Protein AF-A0A820HPN5-F1 (afdb_monomer)

pLDDT: mean 77.74, std 13.67, range [35.91, 93.69]

Secondary structure (DSSP, 8-state):
----------TTHHHHHHHHHHHHHHHHHHHHHHHHHHHH-GGG-SHHHHHHHHHHHHHHHHHHHHHHHHHHHHHHHHHT-----HHHHHHHHHHHHHHT-

Solvent-accessible surface area (backbone atoms only — not comparable to full-atom values): 5842 Å² total; per-residue (Å²): 133,84,79,81,75,79,73,79,70,59,84,62,53,65,62,49,41,52,52,48,40,54,52,30,52,50,51,40,51,53,32,50,51,52,50,50,53,49,72,70,36,77,86,47,76,41,76,72,45,53,53,51,48,51,52,38,50,52,51,35,53,50,30,51,54,52,35,53,48,37,54,52,52,51,52,31,64,75,67,73,47,89,74,92,46,74,66,53,56,51,49,52,52,52,52,53,60,62,74,74,110

Nearest PDB structures (foldseek):
  2ysu-assembly1_B  TM=6.619E-01  e=9.742E+00  Escherichia coli
  6grj-assembly1_I  TM=4.419E-01  e=4.572E+00  Aeromonas hydrophila
  7a0g-assembly1_III  TM=3.945E-01  e=5.770E+00  Serratia marcescens

Sequence (101 aa):
MALNISSNLEPWYVPTDILRIICNSITIGISCILLYLIASNKTCRTIPMLLIVNTCLSELICACILLSMAIFVLQNDIKQIIYEDLLSVFRGYLLSSVTVV

Radius of gyration: 18.21 Å; Cα conta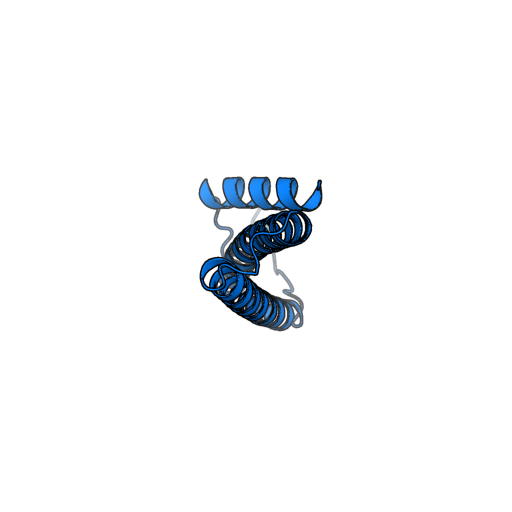cts (8 Å, |Δi|>4): 50; chains: 1; bounding box: 52×27×49 Å

Structure (mmCIF, N/CA/C/O backbone):
data_AF-A0A820HPN5-F1
#
_entry.id   AF-A0A820HPN5-F1
#
loop_
_atom_site.group_PDB
_atom_site.id
_atom_site.type_symbol
_atom_site.label_atom_id
_atom_site.label_alt_id
_atom_site.label_comp_id
_atom_site.label_asym_id
_atom_site.label_entity_id
_atom_site.label_seq_id
_atom_site.pdbx_PDB_ins_code
_atom_site.Cartn_x
_atom_site.Cartn_y
_atom_site.Cartn_z
_atom_site.occupancy
_atom_site.B_iso_or_equiv
_atom_site.auth_seq_id
_atom_site.auth_comp_id
_atom_site.auth_asym_id
_atom_site.auth_atom_id
_atom_site.pdbx_PDB_model_num
ATOM 1 N N . MET A 1 1 ? 30.956 4.377 -25.297 1.00 35.91 1 MET A N 1
ATOM 2 C CA . MET A 1 1 ? 30.758 3.038 -24.707 1.00 35.91 1 MET A CA 1
ATOM 3 C C . MET A 1 1 ? 29.283 2.929 -24.359 1.00 35.91 1 MET A C 1
ATOM 5 O O . MET A 1 1 ? 28.876 3.395 -23.307 1.00 35.91 1 MET A O 1
ATOM 9 N N . ALA A 1 2 ? 28.464 2.482 -25.314 1.00 36.06 2 ALA A N 1
ATOM 10 C CA . ALA A 1 2 ? 27.030 2.316 -25.099 1.00 36.06 2 ALA A CA 1
ATOM 11 C C . ALA A 1 2 ? 26.839 1.103 -24.183 1.00 36.06 2 ALA A C 1
ATOM 13 O O . ALA A 1 2 ? 27.166 -0.018 -24.571 1.00 36.06 2 ALA A O 1
ATOM 14 N N . LEU A 1 3 ? 26.415 1.343 -22.942 1.00 40.50 3 LEU A N 1
ATOM 15 C CA . LEU A 1 3 ? 26.087 0.280 -22.004 1.00 40.50 3 LEU A CA 1
ATOM 16 C C . LEU A 1 3 ? 24.803 -0.377 -22.520 1.00 40.50 3 LEU A C 1
ATOM 18 O O . LEU A 1 3 ? 23.716 0.185 -22.414 1.00 40.50 3 LEU A O 1
ATOM 22 N N . ASN A 1 4 ? 24.956 -1.532 -23.163 1.00 43.03 4 ASN A N 1
ATOM 23 C CA . ASN A 1 4 ? 23.860 -2.350 -23.659 1.00 43.03 4 ASN A CA 1
ATOM 24 C C . ASN A 1 4 ? 23.166 -2.983 -22.441 1.00 43.03 4 ASN A C 1
ATOM 26 O O . ASN A 1 4 ? 23.457 -4.115 -22.059 1.00 43.03 4 ASN A O 1
ATOM 30 N N . ILE A 1 5 ? 22.296 -2.222 -21.774 1.00 50.69 5 ILE A N 1
ATOM 31 C CA . ILE A 1 5 ? 21.398 -2.743 -20.743 1.00 50.69 5 ILE A CA 1
ATOM 32 C C . ILE A 1 5 ? 20.295 -3.491 -21.492 1.00 50.69 5 ILE A C 1
ATOM 34 O O . ILE A 1 5 ? 19.205 -2.983 -21.720 1.00 50.69 5 ILE A O 1
ATOM 38 N N . SER A 1 6 ? 20.602 -4.714 -21.922 1.00 45.06 6 SER A N 1
ATOM 39 C CA . SER A 1 6 ? 19.574 -5.728 -22.128 1.00 45.06 6 SER A CA 1
ATOM 40 C C . SER A 1 6 ? 19.043 -6.078 -20.741 1.00 45.06 6 SER A C 1
ATOM 42 O O . SER A 1 6 ? 19.488 -7.048 -20.126 1.00 45.06 6 SER A O 1
ATOM 44 N N . SER A 1 7 ? 18.154 -5.244 -20.203 1.00 52.38 7 SER A N 1
ATOM 45 C CA . SER A 1 7 ? 17.374 -5.570 -19.019 1.00 52.38 7 SER A CA 1
ATOM 46 C C . SER A 1 7 ? 16.503 -6.770 -19.373 1.00 52.38 7 SER A C 1
ATOM 48 O O . SER A 1 7 ? 15.438 -6.647 -19.971 1.00 52.38 7 SER A O 1
ATOM 50 N N . ASN A 1 8 ? 16.981 -7.964 -19.022 1.00 50.66 8 ASN A N 1
ATOM 51 C CA . ASN A 1 8 ? 16.131 -9.137 -18.875 1.00 50.66 8 ASN A CA 1
ATOM 52 C C . ASN A 1 8 ? 15.163 -8.841 -17.724 1.00 50.66 8 ASN A C 1
ATOM 54 O O . ASN A 1 8 ? 15.414 -9.211 -16.582 1.00 50.66 8 ASN A O 1
ATOM 58 N N . LEU A 1 9 ? 14.103 -8.091 -18.016 1.00 60.12 9 LEU A N 1
ATOM 59 C CA . LEU A 1 9 ? 12.971 -7.902 -17.124 1.00 60.12 9 LEU A CA 1
ATOM 60 C C . LEU A 1 9 ? 12.374 -9.294 -16.938 1.00 60.12 9 LEU A C 1
ATOM 62 O O . LEU A 1 9 ? 11.845 -9.876 -17.888 1.00 60.12 9 LEU A O 1
ATOM 66 N N . GLU A 1 10 ? 12.565 -9.887 -15.759 1.00 65.81 10 GLU A N 1
ATOM 67 C CA . GLU A 1 10 ? 12.051 -11.230 -15.533 1.00 65.81 10 GLU A CA 1
ATOM 68 C C . GLU A 1 10 ? 10.522 -11.189 -15.689 1.00 65.81 10 GLU A C 1
ATOM 70 O O . GLU A 1 10 ? 9.865 -10.294 -15.147 1.00 65.81 10 GLU A O 1
ATOM 75 N N . PRO A 1 11 ? 9.919 -12.136 -16.426 1.00 67.94 11 PRO A N 1
ATOM 76 C CA . PRO A 1 11 ? 8.526 -12.031 -16.865 1.00 67.94 11 PRO A CA 1
ATOM 77 C C . PRO A 1 11 ? 7.511 -12.029 -15.712 1.00 67.94 11 PRO A C 1
ATOM 79 O O . PRO A 1 11 ? 6.334 -11.747 -15.921 1.00 67.94 11 PRO A O 1
ATOM 82 N N . TRP A 1 12 ? 7.953 -12.344 -14.494 1.00 73.50 12 TRP A N 1
ATOM 83 C CA . TRP A 1 12 ? 7.136 -12.381 -13.290 1.00 73.50 12 TRP A CA 1
ATOM 84 C C . TRP A 1 12 ? 7.050 -11.032 -12.555 1.00 73.50 12 TRP A C 1
ATOM 86 O O . TRP A 1 12 ? 6.162 -10.883 -11.714 1.00 73.50 12 TRP A O 1
ATOM 96 N N . TYR A 1 13 ? 7.875 -10.030 -12.891 1.00 74.06 13 TYR A N 1
ATOM 97 C CA . TYR A 1 13 ? 7.814 -8.695 -12.272 1.00 74.06 13 TYR A CA 1
ATOM 98 C C . TYR A 1 13 ? 6.492 -7.980 -12.566 1.00 74.06 13 TYR A C 1
ATOM 100 O O . TYR A 1 13 ? 5.761 -7.624 -11.645 1.00 74.06 13 TYR A O 1
ATOM 108 N N . VAL A 1 14 ? 6.119 -7.876 -13.845 1.00 78.56 14 VAL A N 1
ATOM 109 C CA . VAL A 1 14 ? 4.900 -7.168 -14.274 1.00 78.56 14 VAL A CA 1
ATOM 110 C C . VAL A 1 14 ? 3.622 -7.768 -13.652 1.00 78.56 14 VAL A C 1
ATOM 112 O O . VAL A 1 14 ? 2.831 -7.013 -13.081 1.00 78.56 14 VAL A O 1
ATOM 115 N N . PRO A 1 15 ? 3.399 -9.102 -13.668 1.00 81.06 15 PRO A N 1
ATOM 116 C CA . PRO A 1 15 ? 2.283 -9.718 -12.944 1.00 81.06 15 PRO A CA 1
ATOM 117 C C . PRO A 1 15 ? 2.294 -9.442 -11.435 1.00 81.06 15 PRO A C 1
ATOM 119 O O . PRO A 1 15 ? 1.237 -9.237 -10.836 1.00 81.06 15 PRO A O 1
ATOM 122 N N . THR A 1 16 ? 3.476 -9.426 -10.815 1.00 83.88 16 THR A N 1
ATOM 123 C CA . THR A 1 16 ? 3.627 -9.192 -9.372 1.00 83.88 16 THR A CA 1
ATOM 124 C C . THR A 1 16 ? 3.254 -7.760 -8.999 1.00 83.88 16 THR A C 1
ATOM 126 O O . THR A 1 16 ? 2.562 -7.542 -8.003 1.00 83.88 16 THR A O 1
ATOM 129 N N . ASP A 1 17 ? 3.638 -6.777 -9.810 1.00 81.50 17 ASP A N 1
ATOM 130 C CA . ASP A 1 17 ? 3.283 -5.379 -9.566 1.00 81.50 17 ASP A CA 1
ATOM 131 C C . ASP A 1 17 ? 1.798 -5.103 -9.815 1.00 81.50 17 ASP A C 1
ATOM 133 O O . ASP A 1 17 ? 1.171 -4.375 -9.044 1.00 81.50 17 ASP A O 1
ATOM 137 N N . ILE A 1 18 ? 1.181 -5.769 -10.795 1.00 85.19 18 ILE A N 1
ATOM 138 C CA . ILE A 1 18 ? -0.278 -5.737 -10.978 1.00 85.19 18 ILE A CA 1
ATOM 139 C C . ILE A 1 18 ? -0.993 -6.315 -9.745 1.00 85.19 18 ILE A C 1
ATOM 141 O O . ILE A 1 18 ? -1.945 -5.711 -9.246 1.00 85.19 18 ILE A O 1
ATOM 145 N N . LEU A 1 19 ? -0.522 -7.444 -9.204 1.00 88.44 19 LEU A N 1
ATOM 146 C CA . LEU A 1 19 ? -1.089 -8.042 -7.990 1.00 88.44 19 LEU A CA 1
ATOM 147 C C . LEU A 1 19 ? -0.972 -7.096 -6.784 1.00 88.44 19 LEU A C 1
ATOM 149 O O . LEU A 1 19 ? -1.927 -6.943 -6.020 1.00 88.44 19 LEU A O 1
ATOM 153 N N . ARG A 1 20 ? 0.173 -6.419 -6.635 1.00 86.06 20 ARG A N 1
ATOM 154 C CA . ARG A 1 20 ? 0.398 -5.408 -5.589 1.00 86.06 20 ARG A CA 1
ATOM 155 C C . ARG A 1 20 ? -0.562 -4.229 -5.713 1.00 86.06 20 ARG A C 1
ATOM 157 O O . ARG A 1 20 ? -1.114 -3.798 -4.704 1.00 86.06 20 ARG A O 1
ATOM 164 N N . ILE A 1 21 ? -0.805 -3.735 -6.928 1.00 89.69 21 ILE A N 1
ATOM 165 C CA . ILE A 1 21 ? -1.777 -2.661 -7.184 1.00 89.69 21 ILE A CA 1
ATOM 166 C C . ILE A 1 21 ? -3.179 -3.090 -6.749 1.00 89.69 21 ILE A C 1
ATOM 168 O O . ILE A 1 21 ? -3.854 -2.340 -6.041 1.00 89.69 21 ILE A O 1
ATOM 172 N N . ILE A 1 22 ? -3.611 -4.296 -7.126 1.00 91.12 22 ILE A N 1
ATOM 173 C CA . ILE A 1 22 ? -4.932 -4.826 -6.759 1.00 91.12 22 ILE A CA 1
ATOM 174 C C . ILE A 1 22 ? -5.056 -4.945 -5.238 1.00 91.12 22 ILE A C 1
ATOM 176 O O . ILE A 1 22 ? -6.026 -4.453 -4.665 1.00 91.12 22 ILE A O 1
ATOM 180 N N . CYS A 1 23 ? -4.058 -5.539 -4.581 1.00 90.19 23 CYS A N 1
ATOM 181 C CA . CYS A 1 23 ? -4.047 -5.714 -3.131 1.00 90.19 23 CYS A CA 1
ATOM 182 C C . CYS A 1 23 ? -4.137 -4.366 -2.399 1.00 90.19 23 CYS A C 1
ATOM 184 O O . CYS A 1 23 ? -5.048 -4.160 -1.600 1.00 90.19 23 CYS A O 1
ATOM 186 N N . ASN A 1 24 ? -3.280 -3.401 -2.755 1.00 89.25 24 ASN A N 1
ATOM 187 C CA . ASN A 1 24 ? -3.287 -2.071 -2.141 1.00 89.25 24 ASN A CA 1
ATOM 188 C C . ASN A 1 24 ? -4.611 -1.328 -2.373 1.00 89.25 24 ASN A C 1
ATOM 190 O O . ASN A 1 24 ? -5.092 -0.631 -1.482 1.00 89.25 24 ASN A O 1
ATOM 194 N N . SER A 1 25 ? -5.231 -1.501 -3.543 1.00 91.19 25 SER A N 1
ATOM 195 C CA . SER A 1 25 ? -6.534 -0.897 -3.853 1.00 91.19 25 SER A CA 1
ATOM 196 C C . SER A 1 25 ? -7.652 -1.455 -2.965 1.00 91.19 25 SER A C 1
ATOM 198 O O . SER A 1 25 ? -8.497 -0.699 -2.485 1.00 91.19 25 SER A O 1
ATOM 200 N N . ILE A 1 26 ? -7.640 -2.766 -2.701 1.00 93.69 26 ILE A N 1
ATOM 201 C CA . ILE A 1 26 ? -8.587 -3.416 -1.785 1.00 93.69 26 ILE A CA 1
ATOM 202 C C . ILE A 1 26 ? -8.372 -2.907 -0.356 1.00 93.69 26 ILE A C 1
ATOM 204 O O . ILE A 1 26 ? -9.345 -2.530 0.298 1.00 93.69 26 ILE A O 1
ATOM 208 N N . THR A 1 27 ? -7.121 -2.829 0.107 1.00 91.38 27 THR A N 1
ATOM 209 C CA . THR A 1 27 ? -6.783 -2.309 1.441 1.00 91.38 27 THR A CA 1
ATOM 210 C C . THR A 1 27 ? -7.288 -0.881 1.633 1.00 91.38 27 THR A C 1
ATOM 212 O O . THR A 1 27 ? -7.954 -0.597 2.625 1.00 91.38 27 THR A O 1
ATOM 215 N N . ILE A 1 28 ? -7.075 0.006 0.654 1.00 92.50 28 ILE A N 1
ATOM 216 C CA . ILE A 1 28 ? -7.607 1.380 0.680 1.00 92.50 28 ILE A CA 1
ATOM 217 C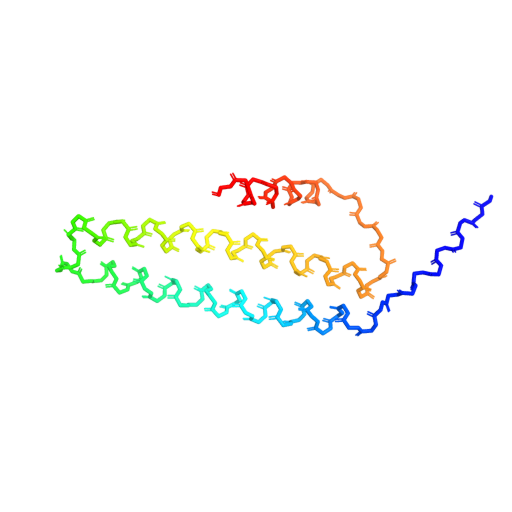 C . ILE A 1 28 ? -9.136 1.376 0.805 1.00 92.50 28 ILE A C 1
ATOM 219 O O . ILE A 1 28 ? -9.693 2.131 1.605 1.00 92.50 28 ILE A O 1
ATOM 223 N N . GLY A 1 29 ? -9.823 0.520 0.042 1.00 91.88 29 GLY A N 1
ATOM 224 C CA . GLY A 1 29 ? -11.278 0.389 0.100 1.00 91.88 29 GLY A CA 1
ATOM 225 C C . GLY A 1 29 ? -11.776 -0.034 1.482 1.00 91.88 29 GLY A C 1
ATOM 226 O O . GLY A 1 29 ? -12.665 0.609 2.043 1.00 91.88 29 GLY A O 1
ATOM 227 N N . ILE A 1 30 ? -11.171 -1.072 2.061 1.00 91.50 30 ILE A N 1
ATOM 228 C CA . ILE A 1 30 ? -11.528 -1.584 3.391 1.00 91.50 30 ILE A CA 1
ATOM 229 C C . ILE A 1 30 ? -11.268 -0.522 4.467 1.00 91.50 30 ILE A C 1
ATOM 231 O O . ILE A 1 30 ? -12.162 -0.244 5.270 1.00 91.50 30 ILE A O 1
ATOM 235 N N . SER A 1 31 ? -10.100 0.126 4.457 1.00 91.06 31 SER A N 1
ATOM 236 C CA . SER A 1 31 ? -9.757 1.169 5.432 1.00 91.06 31 SER A CA 1
ATOM 237 C C . SER A 1 31 ? -10.707 2.366 5.356 1.00 91.06 31 SER A C 1
ATOM 239 O O . SER A 1 31 ? -11.144 2.869 6.392 1.00 91.06 31 SER A O 1
ATOM 241 N N . CYS A 1 32 ? -11.110 2.789 4.154 1.00 91.44 32 CYS A N 1
ATOM 242 C CA . CYS A 1 32 ? -12.115 3.841 3.977 1.00 91.44 32 CYS A CA 1
ATOM 243 C C . CYS A 1 32 ? -13.487 3.444 4.544 1.00 91.44 32 CYS A C 1
ATOM 245 O O . CYS A 1 32 ? -14.125 4.252 5.221 1.00 91.44 32 CYS A O 1
ATOM 247 N N . ILE A 1 33 ? -13.936 2.205 4.309 1.00 91.88 33 ILE A N 1
ATOM 248 C CA . ILE A 1 33 ? -15.208 1.695 4.846 1.00 91.88 33 ILE A CA 1
ATOM 249 C C . ILE A 1 33 ? -15.173 1.675 6.378 1.00 91.88 33 ILE A C 1
ATOM 251 O O . ILE A 1 33 ? -16.120 2.134 7.019 1.00 91.88 33 ILE A O 1
ATOM 255 N N . LEU A 1 34 ? -14.082 1.195 6.979 1.00 88.25 34 LEU A N 1
ATOM 256 C CA . LEU A 1 34 ? -13.918 1.158 8.434 1.00 88.25 34 LEU A CA 1
ATOM 257 C C . LEU A 1 34 ? -13.914 2.563 9.043 1.00 88.25 34 LEU A C 1
ATOM 259 O O . LEU A 1 34 ? -14.644 2.816 10.003 1.00 88.25 34 LEU A O 1
ATOM 263 N N . LEU A 1 35 ? -13.164 3.501 8.458 1.00 89.44 35 LEU A N 1
ATOM 264 C CA . LEU A 1 35 ? -13.152 4.895 8.905 1.00 89.44 35 LEU A CA 1
ATOM 265 C C . LEU A 1 35 ? -14.541 5.536 8.799 1.00 89.44 35 LEU A C 1
ATOM 267 O O . LEU A 1 35 ? -14.972 6.220 9.728 1.00 89.44 35 LEU A O 1
ATOM 271 N N . TYR A 1 36 ? -15.274 5.273 7.714 1.00 89.88 36 TYR A N 1
ATOM 272 C CA . TYR A 1 36 ? -16.642 5.758 7.540 1.00 89.88 36 TYR A CA 1
ATOM 273 C C . TYR A 1 36 ? -17.604 5.191 8.593 1.00 89.88 36 TYR A C 1
ATOM 275 O O . TYR A 1 36 ? -18.400 5.938 9.172 1.00 89.88 36 TYR A O 1
ATOM 283 N N . LEU A 1 37 ? -17.521 3.888 8.881 1.00 88.75 37 LEU A N 1
ATOM 284 C CA . LEU A 1 37 ? -18.345 3.230 9.898 1.00 88.75 37 LEU A CA 1
ATOM 285 C C . LEU A 1 37 ? -18.083 3.802 11.294 1.00 88.75 37 LEU A C 1
ATOM 287 O O . LEU A 1 37 ? -19.034 4.088 12.025 1.00 88.75 37 LEU A O 1
ATOM 291 N N . ILE A 1 38 ? -16.813 4.013 11.650 1.00 86.75 38 ILE A N 1
ATOM 292 C CA . ILE A 1 38 ? -16.433 4.585 12.947 1.00 86.75 38 ILE A CA 1
ATOM 293 C C . ILE A 1 38 ? -16.866 6.055 13.042 1.00 86.75 38 ILE A C 1
ATOM 295 O O . ILE A 1 38 ? -17.367 6.479 14.083 1.00 86.75 38 ILE A O 1
ATOM 299 N N . ALA A 1 39 ? -16.741 6.829 11.960 1.00 85.38 39 ALA A N 1
ATOM 300 C CA . ALA A 1 39 ? -17.181 8.224 11.923 1.00 85.38 39 ALA A CA 1
ATOM 301 C C . ALA A 1 39 ? -18.710 8.368 12.051 1.00 85.38 39 ALA A C 1
ATOM 303 O O . ALA A 1 39 ? -19.194 9.286 12.721 1.00 85.38 39 ALA A O 1
ATOM 304 N N . SER A 1 40 ? -19.468 7.452 11.441 1.00 86.50 40 SER A N 1
ATOM 305 C CA . SER A 1 40 ? -20.935 7.490 11.408 1.00 86.50 40 SER A CA 1
ATOM 306 C C . SER A 1 40 ? -21.578 7.009 12.714 1.00 86.50 40 SER A C 1
ATOM 308 O O . SER A 1 40 ? -22.623 7.526 13.115 1.00 86.50 40 SER A O 1
ATOM 310 N N . ASN A 1 41 ? -20.957 6.061 13.424 1.00 81.44 41 ASN A N 1
ATOM 311 C CA . ASN A 1 41 ? -21.487 5.534 14.683 1.00 81.44 41 ASN A CA 1
ATOM 312 C C . ASN A 1 41 ? -20.964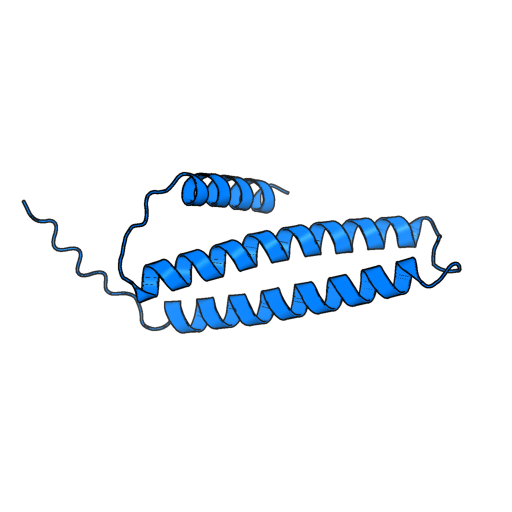 6.296 15.907 1.00 81.44 41 ASN A C 1
ATOM 314 O O . ASN A 1 41 ? -19.836 6.116 16.361 1.00 81.44 41 ASN A O 1
ATOM 318 N N . LYS A 1 42 ? -21.839 7.091 16.536 1.00 72.00 42 LYS A N 1
ATOM 319 C CA . LYS A 1 42 ? -21.528 7.812 17.788 1.00 72.00 42 LYS A CA 1
ATOM 320 C C . LYS A 1 42 ? -21.156 6.879 18.952 1.00 72.00 42 LYS A C 1
ATOM 322 O O . LYS A 1 42 ? -20.411 7.294 19.834 1.00 72.00 42 LYS A O 1
ATOM 327 N N . THR A 1 43 ? -21.639 5.636 18.942 1.00 74.19 43 THR A N 1
ATOM 328 C CA . THR A 1 43 ? -21.325 4.591 19.934 1.00 74.19 43 THR A CA 1
ATOM 329 C C . THR A 1 43 ? -19.890 4.071 19.827 1.00 74.19 43 THR A C 1
ATOM 331 O O . THR A 1 43 ? -19.362 3.536 20.797 1.00 74.19 43 THR A O 1
ATOM 334 N N . CYS A 1 44 ? -19.227 4.275 18.685 1.00 66.75 44 CYS A N 1
ATOM 335 C CA . CYS A 1 44 ? -17.844 3.867 18.450 1.00 66.75 44 CYS A CA 1
ATOM 336 C C . CYS A 1 44 ? -16.814 4.888 18.966 1.00 66.75 44 CYS A C 1
ATOM 338 O O . CYS A 1 44 ? -15.629 4.720 18.723 1.00 66.75 44 CYS A O 1
ATOM 340 N N . ARG A 1 45 ? -17.210 5.941 19.695 1.00 71.44 45 ARG A N 1
ATOM 341 C CA . ARG A 1 45 ? -16.283 6.949 20.255 1.00 71.44 45 ARG A CA 1
ATOM 342 C C . ARG A 1 45 ? -15.693 6.520 21.599 1.00 71.44 45 ARG A C 1
ATOM 344 O O . ARG A 1 45 ? -15.737 7.259 22.578 1.00 71.44 45 ARG A O 1
ATOM 351 N N . THR A 1 46 ? -15.174 5.302 21.656 1.00 81.31 46 THR A N 1
ATOM 352 C CA . THR A 1 46 ? -14.467 4.772 22.824 1.00 81.31 46 THR A CA 1
ATOM 353 C C . THR A 1 46 ? -12.956 4.890 22.616 1.00 81.31 46 THR A C 1
ATOM 355 O O . THR A 1 46 ? -12.474 4.905 21.485 1.00 81.31 46 THR A O 1
ATOM 358 N N . ILE A 1 47 ? -12.189 4.966 23.708 1.00 80.62 47 ILE A N 1
ATOM 359 C CA . ILE A 1 47 ? -10.714 5.000 23.674 1.00 80.62 47 ILE A CA 1
ATOM 360 C C . ILE A 1 47 ? -10.109 3.882 22.791 1.00 80.62 47 ILE A C 1
ATOM 362 O O . ILE A 1 47 ? -9.267 4.204 21.954 1.00 80.62 47 ILE A O 1
ATOM 366 N N . PRO A 1 48 ? -10.532 2.600 22.881 1.00 82.31 48 PRO A N 1
ATOM 367 C CA . PRO A 1 48 ? -10.000 1.554 22.001 1.00 82.31 48 PRO A CA 1
ATOM 368 C C . PRO A 1 48 ? -10.327 1.776 20.518 1.00 82.31 48 PRO A C 1
ATOM 370 O O . PRO A 1 48 ? -9.501 1.475 19.660 1.00 82.31 48 PRO A O 1
ATOM 373 N N . MET A 1 49 ? -11.488 2.350 20.196 1.00 83.81 49 MET A N 1
ATOM 374 C CA . MET A 1 49 ? -11.827 2.666 18.808 1.00 83.81 49 MET A CA 1
ATOM 375 C C . MET A 1 49 ? -11.012 3.829 18.243 1.00 83.81 49 MET A C 1
ATOM 377 O O . MET A 1 49 ? -10.722 3.831 17.051 1.00 83.81 49 MET A O 1
ATOM 381 N N . LEU A 1 50 ? -10.571 4.778 19.074 1.00 82.50 50 LEU A N 1
ATOM 382 C CA . LEU A 1 50 ? -9.638 5.824 18.643 1.00 82.50 50 LEU A CA 1
ATOM 383 C C . LEU A 1 50 ? -8.298 5.225 18.178 1.00 82.50 50 LEU A C 1
ATOM 385 O O . LEU A 1 50 ? -7.719 5.684 17.195 1.00 82.50 50 LEU A O 1
ATOM 389 N N . LEU A 1 51 ? -7.832 4.173 18.857 1.00 85.62 51 LEU A N 1
ATOM 390 C CA . LEU A 1 51 ? -6.607 3.464 18.491 1.00 85.62 51 LEU A CA 1
ATOM 391 C C . LEU A 1 51 ? -6.782 2.712 17.163 1.00 85.62 51 LEU A C 1
ATOM 393 O O . LEU A 1 51 ? -5.921 2.810 16.29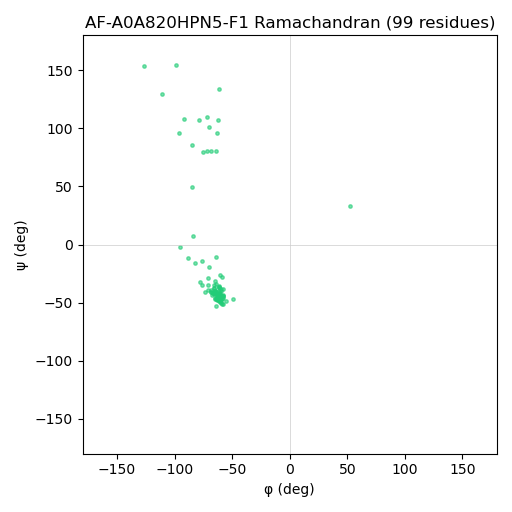5 1.00 85.62 51 LEU A O 1
ATOM 397 N N . ILE A 1 52 ? -7.942 2.077 16.960 1.00 87.19 52 ILE A N 1
ATOM 398 C CA . ILE A 1 52 ? -8.313 1.434 15.688 1.00 87.19 52 ILE A CA 1
ATOM 399 C C . ILE A 1 52 ? -8.369 2.451 14.542 1.00 87.19 52 ILE A C 1
ATOM 401 O O . ILE A 1 52 ? -7.863 2.168 13.459 1.00 87.19 52 ILE A O 1
ATOM 405 N N . VAL A 1 53 ? -8.932 3.643 14.769 1.00 87.81 53 VAL A N 1
ATOM 406 C CA . VAL A 1 53 ? -8.931 4.731 13.775 1.00 87.81 53 VAL A CA 1
ATOM 407 C C . VAL A 1 53 ? -7.507 5.112 13.399 1.00 87.81 53 VAL A C 1
ATOM 409 O O . VAL A 1 53 ? -7.214 5.218 12.214 1.00 87.81 53 VAL A O 1
ATOM 412 N N . ASN A 1 54 ? -6.618 5.285 14.380 1.00 88.00 54 ASN A N 1
ATOM 413 C CA . ASN A 1 54 ? -5.228 5.646 14.116 1.00 88.00 54 ASN A CA 1
ATOM 414 C C . ASN A 1 54 ? -4.500 4.565 13.300 1.00 88.00 54 ASN A C 1
ATOM 416 O O . ASN A 1 54 ? -3.807 4.885 12.338 1.00 88.00 54 ASN A O 1
ATOM 420 N N . THR A 1 55 ? -4.710 3.288 13.629 1.00 88.38 55 THR A N 1
ATOM 421 C CA . THR A 1 55 ? -4.168 2.164 12.853 1.00 88.38 55 THR A CA 1
ATOM 422 C C . THR A 1 55 ? -4.724 2.147 11.430 1.00 88.38 55 THR A C 1
ATOM 424 O O . THR A 1 55 ? -3.942 2.106 10.487 1.00 88.38 55 THR A O 1
ATOM 427 N N . CYS A 1 56 ? -6.044 2.278 11.252 1.00 88.88 56 CYS A N 1
ATOM 428 C CA . CYS A 1 56 ? -6.671 2.321 9.925 1.00 88.88 56 CYS A CA 1
ATOM 429 C C . CYS A 1 56 ? -6.177 3.508 9.090 1.00 88.88 56 CYS A C 1
ATOM 431 O O . CYS A 1 56 ? -6.023 3.391 7.877 1.00 88.88 56 CYS A O 1
ATOM 433 N N . LEU A 1 57 ? -5.937 4.657 9.724 1.00 88.50 57 LEU A N 1
ATOM 434 C CA . LEU A 1 57 ? -5.464 5.867 9.060 1.00 88.50 57 LEU A CA 1
ATOM 435 C C . LEU A 1 57 ? -3.988 5.745 8.659 1.00 88.50 57 LEU A C 1
ATOM 437 O O . LEU A 1 57 ? -3.631 6.114 7.543 1.00 88.50 57 LEU A O 1
ATOM 441 N N . SER A 1 58 ? -3.153 5.161 9.522 1.00 89.00 58 SER A N 1
ATOM 442 C CA . SER A 1 58 ? -1.763 4.816 9.200 1.00 89.00 58 SER A CA 1
ATOM 443 C C . SER A 1 58 ? -1.686 3.819 8.040 1.00 89.00 58 SER A C 1
ATOM 445 O O . SER A 1 58 ? -0.960 4.034 7.070 1.00 89.00 58 SER A O 1
ATOM 447 N N . GLU A 1 59 ? -2.506 2.769 8.080 1.00 88.19 59 GLU A N 1
ATOM 448 C CA . GLU A 1 59 ? -2.564 1.748 7.035 1.00 88.19 59 GLU A CA 1
ATOM 449 C C . GLU A 1 59 ? -3.088 2.310 5.708 1.00 88.19 59 GLU A C 1
ATOM 451 O O . GLU A 1 59 ? -2.551 1.994 4.649 1.00 88.19 59 GLU A O 1
ATOM 456 N N . LEU A 1 60 ? -4.062 3.223 5.751 1.00 89.31 60 LEU A N 1
ATOM 457 C CA . LEU A 1 60 ? -4.538 3.944 4.572 1.00 89.31 60 LEU A CA 1
ATOM 458 C C . LEU A 1 60 ? -3.428 4.793 3.936 1.00 89.31 60 LEU A C 1
ATOM 460 O O . LEU A 1 60 ? -3.254 4.757 2.716 1.00 89.31 60 LEU A O 1
ATOM 464 N N . ILE A 1 61 ? -2.666 5.539 4.743 1.00 89.12 61 ILE A N 1
ATOM 465 C CA . ILE A 1 61 ? -1.540 6.356 4.264 1.00 89.12 61 ILE A CA 1
ATOM 466 C C . ILE A 1 61 ? -0.465 5.456 3.644 1.00 89.12 61 ILE A C 1
ATOM 468 O O . ILE A 1 61 ? -0.012 5.717 2.527 1.00 8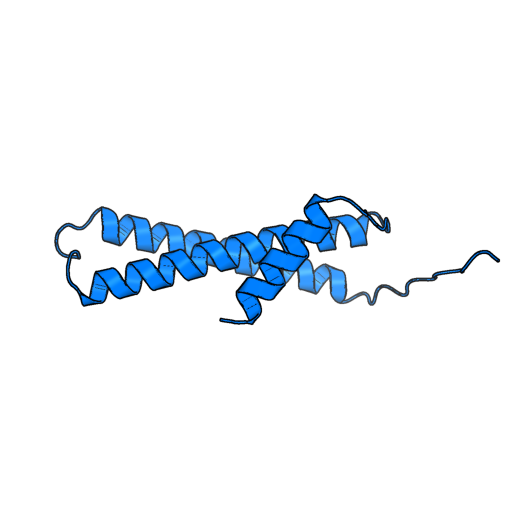9.12 61 ILE A O 1
ATOM 472 N N . CYS A 1 62 ? -0.105 4.371 4.328 1.00 87.75 62 CYS A N 1
ATOM 473 C CA . CYS A 1 62 ? 0.857 3.382 3.853 1.00 87.75 62 CYS A CA 1
ATOM 474 C C . CYS A 1 62 ? 0.424 2.769 2.511 1.00 87.75 62 CYS A C 1
ATOM 476 O O . CYS A 1 62 ? 1.176 2.812 1.535 1.00 87.75 62 CYS A O 1
ATOM 478 N N . ALA A 1 63 ? -0.819 2.290 2.417 1.00 87.88 63 ALA A N 1
ATOM 479 C CA . ALA A 1 63 ? -1.361 1.697 1.199 1.00 87.88 63 ALA A CA 1
ATOM 480 C C . ALA A 1 63 ? -1.391 2.696 0.030 1.00 87.88 63 ALA A C 1
ATOM 482 O O . ALA A 1 63 ? -1.088 2.321 -1.102 1.00 87.88 63 ALA A O 1
ATOM 483 N N . CYS A 1 64 ? -1.676 3.978 0.286 1.00 88.12 64 CYS A N 1
ATOM 484 C CA . CYS A 1 64 ? -1.614 5.026 -0.738 1.00 88.12 64 CYS A CA 1
ATOM 485 C C . CYS A 1 64 ? -0.183 5.263 -1.250 1.00 88.12 64 CYS A C 1
ATOM 487 O O . CYS A 1 64 ? 0.022 5.398 -2.459 1.00 88.12 64 CYS A O 1
ATOM 489 N N . ILE A 1 65 ? 0.813 5.292 -0.357 1.00 87.88 65 ILE A N 1
ATOM 490 C CA . ILE A 1 65 ? 2.231 5.442 -0.726 1.00 87.88 65 ILE A CA 1
ATOM 491 C C . ILE A 1 65 ? 2.689 4.239 -1.560 1.00 87.88 65 ILE A C 1
ATOM 493 O O . ILE A 1 65 ? 3.279 4.418 -2.629 1.00 87.88 65 ILE A O 1
ATOM 497 N N . LEU A 1 66 ? 2.361 3.022 -1.119 1.00 85.88 66 LEU A N 1
ATOM 498 C CA . LEU A 1 66 ? 2.703 1.783 -1.819 1.00 85.88 66 LEU A CA 1
ATOM 499 C C . LEU A 1 66 ? 2.005 1.667 -3.178 1.00 85.88 66 LEU A C 1
ATOM 501 O O . LEU A 1 66 ? 2.633 1.256 -4.152 1.00 85.88 66 LEU A O 1
ATOM 505 N N . LEU A 1 67 ? 0.734 2.065 -3.282 1.00 88.12 67 LEU A N 1
ATOM 506 C CA . LEU A 1 67 ? 0.006 2.104 -4.551 1.00 88.12 67 LEU A CA 1
ATOM 507 C C . LEU A 1 67 ? 0.650 3.093 -5.524 1.00 88.12 67 LEU A C 1
ATOM 509 O O . LEU A 1 67 ? 0.890 2.759 -6.683 1.00 88.12 67 LEU A O 1
ATOM 513 N N . SER A 1 68 ? 0.963 4.297 -5.042 1.00 85.94 68 SER A N 1
ATOM 514 C CA . SER A 1 68 ? 1.648 5.319 -5.827 1.00 85.94 68 SER A CA 1
ATOM 515 C C . SER A 1 68 ? 2.959 4.762 -6.387 1.00 85.94 68 SER A C 1
ATOM 517 O O . SER A 1 68 ? 3.198 4.853 -7.593 1.00 85.94 68 SER A O 1
ATOM 519 N N . MET A 1 69 ? 3.768 4.116 -5.545 1.00 84.06 69 MET A N 1
ATOM 520 C CA . MET A 1 69 ? 5.014 3.468 -5.951 1.00 84.06 69 MET A CA 1
ATOM 521 C C . MET A 1 69 ? 4.819 2.366 -6.985 1.00 84.06 69 MET A C 1
ATOM 523 O O . MET A 1 69 ? 5.481 2.398 -8.019 1.00 84.06 69 MET A O 1
ATOM 527 N N . ALA A 1 70 ? 3.894 1.437 -6.751 1.00 84.88 70 ALA A N 1
ATOM 528 C CA . ALA A 1 70 ? 3.638 0.330 -7.667 1.00 84.88 70 ALA A CA 1
ATOM 529 C C . ALA A 1 70 ? 3.210 0.825 -9.059 1.00 84.88 70 ALA A C 1
ATOM 531 O O . ALA A 1 70 ? 3.670 0.300 -10.068 1.00 84.88 70 ALA A O 1
ATOM 532 N N . ILE A 1 71 ? 2.402 1.889 -9.130 1.00 85.19 71 ILE A N 1
ATOM 533 C CA . ILE A 1 71 ? 2.021 2.517 -10.404 1.00 85.19 71 ILE A CA 1
ATOM 534 C C . ILE A 1 71 ? 3.238 3.128 -11.110 1.00 85.19 71 ILE A C 1
ATOM 536 O O . ILE A 1 71 ? 3.364 2.997 -12.324 1.00 85.19 71 ILE A O 1
ATOM 540 N N . PHE A 1 72 ? 4.132 3.794 -10.375 1.00 84.38 72 PHE A N 1
ATOM 541 C CA . PHE A 1 72 ? 5.332 4.403 -10.956 1.00 84.38 72 PHE A CA 1
ATOM 542 C C . PHE A 1 72 ? 6.322 3.358 -11.475 1.00 84.38 72 PHE A C 1
ATOM 544 O O . PHE A 1 72 ? 6.815 3.499 -12.591 1.00 84.38 72 PHE A O 1
ATOM 551 N N . VAL A 1 73 ? 6.558 2.293 -10.705 1.00 82.19 73 VAL A N 1
ATOM 552 C CA . VAL A 1 73 ? 7.392 1.160 -11.130 1.00 82.19 73 VAL A CA 1
ATOM 553 C C . VAL A 1 73 ? 6.802 0.520 -12.381 1.00 82.19 73 VAL A C 1
ATOM 555 O O . VAL A 1 73 ? 7.483 0.455 -13.397 1.00 82.19 73 VAL A O 1
ATOM 558 N N . LEU A 1 74 ? 5.506 0.194 -12.373 1.00 82.00 74 LEU A N 1
ATOM 559 C CA . LEU A 1 74 ? 4.840 -0.407 -13.527 1.00 82.00 74 LEU A CA 1
ATOM 560 C C . LEU A 1 74 ? 4.912 0.486 -14.777 1.00 82.00 74 LEU A C 1
ATOM 562 O O . LEU A 1 74 ? 5.115 -0.003 -15.886 1.00 82.00 74 LEU A O 1
ATOM 566 N N . GLN A 1 75 ? 4.757 1.804 -14.624 1.00 82.75 75 GLN A N 1
ATOM 567 C CA . GLN A 1 75 ? 4.893 2.741 -15.741 1.00 82.75 75 GLN A CA 1
ATOM 568 C C . GLN A 1 75 ? 6.315 2.781 -16.304 1.00 82.75 75 GLN A C 1
ATOM 570 O O . GLN A 1 75 ? 6.470 2.857 -17.525 1.00 82.75 75 GLN A O 1
ATOM 575 N N . ASN A 1 76 ? 7.331 2.730 -15.443 1.00 79.56 76 ASN A N 1
ATOM 576 C CA . ASN A 1 76 ? 8.728 2.704 -15.867 1.00 79.56 76 ASN A CA 1
ATOM 577 C C . ASN A 1 76 ? 9.093 1.366 -16.517 1.00 79.56 76 ASN A C 1
ATOM 579 O O . ASN A 1 76 ? 9.762 1.371 -17.548 1.00 79.56 76 ASN A O 1
ATOM 583 N N . ASP A 1 77 ? 8.583 0.250 -15.995 1.00 74.69 77 ASP A N 1
ATOM 584 C CA . ASP A 1 77 ? 8.808 -1.090 -16.542 1.00 74.69 77 ASP A CA 1
ATOM 585 C C . ASP A 1 77 ? 8.154 -1.263 -17.917 1.00 74.69 77 ASP A C 1
ATOM 587 O O . ASP A 1 77 ? 8.781 -1.780 -18.841 1.00 74.69 77 ASP A O 1
ATOM 591 N N . ILE A 1 78 ? 6.923 -0.764 -18.100 1.00 78.12 78 ILE A N 1
ATOM 592 C CA . ILE A 1 78 ? 6.229 -0.796 -19.399 1.00 78.12 78 ILE A CA 1
ATOM 593 C C . ILE A 1 78 ? 6.935 0.091 -20.426 1.00 78.12 78 ILE A C 1
ATOM 595 O O . ILE A 1 78 ? 7.044 -0.281 -21.594 1.00 78.12 78 ILE A O 1
ATOM 599 N N . LYS A 1 79 ? 7.381 1.285 -20.023 1.00 78.50 79 LYS A N 1
ATOM 600 C CA . LYS A 1 79 ? 8.017 2.236 -20.943 1.00 78.50 79 LYS A CA 1
ATOM 601 C C . LYS A 1 79 ? 9.501 1.946 -21.170 1.00 78.50 79 LYS A C 1
ATOM 603 O O . LYS A 1 79 ? 10.049 2.483 -22.123 1.00 78.50 79 LYS A O 1
ATOM 608 N N . GLN A 1 80 ? 10.134 1.128 -20.325 1.00 68.12 80 GLN A N 1
ATOM 609 C CA . GLN A 1 80 ? 11.585 0.900 -20.286 1.00 68.12 80 GLN A CA 1
ATOM 610 C C . GLN A 1 80 ? 12.397 2.208 -20.202 1.00 68.12 80 GLN A C 1
ATOM 612 O O . GLN A 1 80 ? 13.495 2.312 -20.747 1.00 68.12 80 GLN A O 1
ATOM 617 N N . ILE A 1 81 ? 11.852 3.229 -19.532 1.00 69.56 81 ILE A N 1
ATOM 618 C CA . ILE A 1 81 ? 12.492 4.542 -19.372 1.00 69.56 81 ILE A CA 1
ATOM 619 C C . ILE A 1 81 ? 12.887 4.713 -17.908 1.00 69.56 81 ILE A C 1
ATOM 621 O O . ILE A 1 81 ? 12.062 4.551 -17.010 1.00 69.56 81 ILE A O 1
ATOM 625 N N . ILE A 1 82 ? 14.142 5.096 -17.673 1.00 63.47 82 ILE A N 1
ATOM 626 C CA . ILE A 1 82 ? 14.592 5.567 -16.362 1.00 63.47 82 ILE A CA 1
ATOM 627 C C . ILE A 1 82 ? 14.122 7.013 -16.225 1.00 63.47 82 ILE A C 1
ATOM 629 O O . ILE A 1 82 ? 14.623 7.907 -16.907 1.00 63.47 82 ILE A O 1
ATOM 633 N N . TYR A 1 83 ? 13.114 7.230 -15.385 1.00 64.12 83 TYR A N 1
ATOM 634 C CA . TYR A 1 83 ? 12.541 8.550 -15.159 1.00 64.12 83 TYR A CA 1
ATOM 635 C C . TYR A 1 83 ? 13.172 9.186 -13.907 1.00 64.12 83 TYR A C 1
ATOM 637 O O . TYR A 1 83 ? 12.776 8.899 -12.773 1.00 64.12 83 TYR A O 1
ATOM 645 N N . GLU A 1 84 ? 14.195 10.021 -14.113 1.00 61.84 84 GLU A N 1
ATOM 646 C CA . GLU A 1 84 ? 1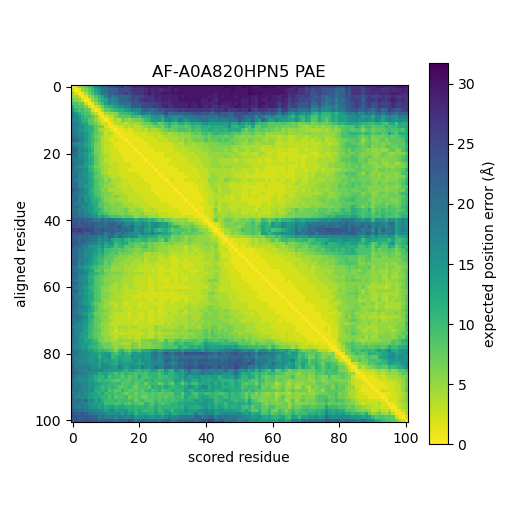4.850 10.807 -13.059 1.00 61.84 84 GLU A CA 1
ATOM 647 C C . GLU A 1 84 ? 14.082 12.109 -12.822 1.00 61.84 84 GLU A C 1
ATOM 649 O O . GLU A 1 84 ? 14.387 13.145 -13.404 1.00 61.84 84 GLU A O 1
ATOM 654 N N . ASP A 1 85 ? 13.057 12.054 -11.974 1.00 64.38 85 ASP A N 1
ATOM 655 C CA . ASP A 1 85 ? 12.292 13.244 -11.600 1.00 64.38 85 ASP A CA 1
ATOM 656 C C . ASP A 1 85 ? 12.225 13.402 -10.080 1.00 64.38 85 ASP A C 1
ATOM 658 O O . ASP A 1 85 ? 12.279 12.425 -9.326 1.00 64.38 85 ASP A O 1
ATOM 662 N N . LEU A 1 86 ? 12.063 14.639 -9.610 1.00 68.44 86 LEU A N 1
ATOM 663 C CA . LEU A 1 86 ? 12.066 14.984 -8.177 1.00 68.44 86 LEU A CA 1
ATOM 664 C C . LEU A 1 86 ? 10.971 14.226 -7.396 1.00 68.44 86 LEU A C 1
ATOM 666 O O . LEU A 1 86 ? 11.127 13.894 -6.220 1.00 68.44 86 LEU A O 1
ATOM 670 N N . LEU A 1 87 ? 9.888 13.871 -8.094 1.00 71.31 87 LEU A N 1
ATOM 671 C CA . LEU A 1 87 ? 8.802 13.035 -7.591 1.00 71.31 87 LEU A CA 1
ATOM 672 C C . LEU A 1 87 ? 9.246 11.588 -7.300 1.00 71.31 87 LEU A C 1
ATOM 674 O O . LEU A 1 87 ? 8.756 10.990 -6.348 1.00 71.31 87 LEU A O 1
ATOM 678 N N . SER A 1 88 ? 10.165 11.030 -8.094 1.00 71.44 88 SER A N 1
ATOM 679 C CA . SER A 1 88 ? 10.743 9.691 -7.896 1.00 71.44 88 SER A CA 1
ATOM 680 C C . SER A 1 88 ? 11.545 9.638 -6.595 1.00 71.44 88 SER A C 1
ATOM 682 O O . SER A 1 88 ? 11.316 8.776 -5.745 1.00 71.44 88 SER A O 1
ATOM 684 N N . VAL A 1 89 ? 12.397 10.645 -6.379 1.00 74.00 89 VAL A N 1
ATOM 685 C CA . VAL A 1 89 ? 13.190 10.801 -5.150 1.00 74.00 89 VAL A CA 1
ATOM 686 C C . VAL A 1 89 ? 12.278 10.969 -3.933 1.00 74.00 89 VAL A C 1
ATOM 688 O O . VAL A 1 89 ? 12.442 1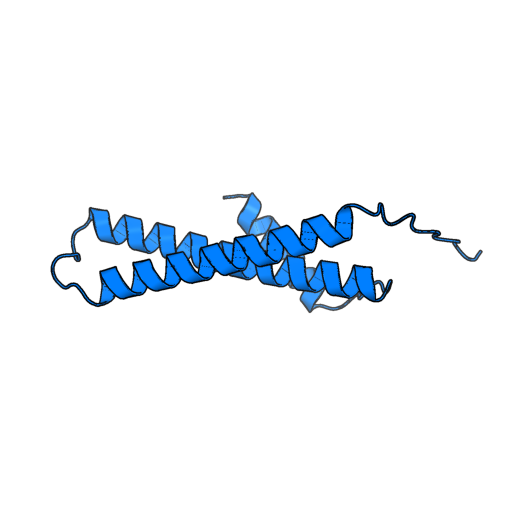0.267 -2.936 1.00 74.00 89 VAL A O 1
ATOM 691 N N . PHE A 1 90 ? 11.265 11.837 -4.026 1.00 77.00 90 PHE A N 1
ATOM 692 C CA . PHE A 1 90 ? 10.287 12.041 -2.954 1.00 77.00 90 PHE A CA 1
ATOM 693 C C . PHE A 1 90 ? 9.539 10.753 -2.591 1.00 77.00 90 PHE A C 1
ATOM 695 O O . PHE A 1 90 ? 9.398 10.422 -1.414 1.00 77.00 90 PHE A O 1
ATOM 702 N N . ARG A 1 91 ? 9.103 9.982 -3.593 1.00 76.12 91 ARG A N 1
ATOM 703 C CA . ARG A 1 91 ? 8.452 8.692 -3.357 1.00 76.12 91 ARG A CA 1
ATOM 704 C C . ARG A 1 91 ? 9.402 7.699 -2.685 1.00 76.12 91 ARG A C 1
ATOM 706 O O . ARG A 1 91 ? 8.981 7.018 -1.756 1.00 76.12 91 ARG A O 1
ATOM 713 N N . GLY A 1 92 ? 10.672 7.651 -3.097 1.00 75.69 92 GLY A N 1
ATOM 714 C CA . GLY A 1 92 ? 11.707 6.825 -2.463 1.00 75.69 92 GLY A CA 1
ATOM 715 C C . GLY A 1 92 ? 11.897 7.144 -0.977 1.00 75.69 92 GLY A C 1
ATOM 716 O O . GLY A 1 92 ? 11.930 6.232 -0.151 1.00 75.69 92 GLY A O 1
ATOM 717 N N . TYR A 1 93 ? 11.926 8.431 -0.618 1.00 77.12 93 TYR A N 1
ATOM 718 C CA . TYR A 1 93 ? 11.954 8.865 0.783 1.00 77.12 93 TYR A CA 1
ATOM 719 C C . TYR A 1 93 ? 10.701 8.444 1.553 1.00 77.12 93 TYR A C 1
ATOM 721 O O . TYR A 1 93 ? 10.823 7.933 2.667 1.00 77.12 93 TYR A O 1
ATOM 729 N N . LEU A 1 94 ? 9.512 8.609 0.964 1.00 77.94 94 LEU A N 1
ATOM 730 C CA . LEU A 1 94 ? 8.263 8.170 1.589 1.00 77.94 94 LEU A CA 1
ATOM 731 C C . LEU A 1 94 ? 8.260 6.660 1.851 1.00 77.94 94 LEU A C 1
ATOM 733 O O . LEU A 1 94 ? 7.920 6.239 2.952 1.00 77.94 94 LEU A O 1
ATOM 737 N N . LEU A 1 95 ? 8.697 5.847 0.888 1.00 76.69 95 LEU A N 1
ATOM 738 C CA . LEU A 1 95 ? 8.797 4.398 1.071 1.00 76.69 95 LEU A CA 1
ATOM 739 C C . LEU A 1 95 ? 9.764 4.038 2.205 1.00 76.69 95 LEU A C 1
ATOM 741 O O . LEU A 1 95 ? 9.404 3.256 3.078 1.00 76.69 95 LEU A O 1
ATOM 745 N N . SER A 1 96 ? 10.948 4.657 2.225 1.00 75.06 96 SER A N 1
ATOM 746 C CA . SER A 1 96 ? 11.943 4.450 3.284 1.00 75.06 96 SER A CA 1
ATOM 747 C C . SER A 1 96 ? 11.374 4.785 4.666 1.00 75.06 96 SER A C 1
ATOM 749 O O . SER A 1 96 ? 11.505 3.999 5.601 1.00 75.06 96 SER A O 1
ATOM 751 N N . SER A 1 97 ? 10.648 5.901 4.783 1.00 73.06 97 SER A N 1
ATOM 752 C CA . SER A 1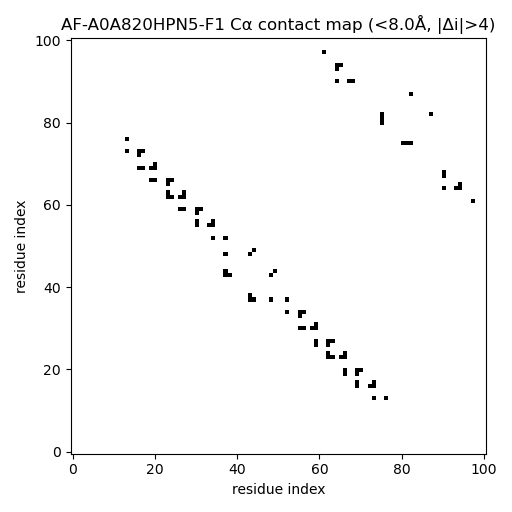 97 ? 10.011 6.301 6.042 1.00 73.06 97 SER A CA 1
ATOM 753 C C . SER A 1 97 ? 8.921 5.335 6.513 1.00 73.06 97 SER A C 1
ATOM 755 O O . SER A 1 97 ? 8.754 5.158 7.713 1.00 73.06 97 SER A O 1
ATOM 757 N N . VAL A 1 98 ? 8.219 4.674 5.588 1.00 68.69 98 VAL A N 1
ATOM 758 C CA . VAL A 1 98 ? 7.176 3.685 5.898 1.00 68.69 98 VAL A CA 1
ATOM 759 C C . VAL A 1 98 ? 7.776 2.349 6.347 1.00 68.69 98 VAL A C 1
ATOM 761 O O . VAL A 1 98 ? 7.212 1.703 7.217 1.00 68.69 98 VAL A O 1
ATOM 764 N N . THR A 1 99 ? 8.922 1.935 5.799 1.00 60.69 99 THR A N 1
ATOM 765 C CA . THR A 1 99 ? 9.604 0.682 6.189 1.00 60.69 99 THR A CA 1
ATOM 766 C C . THR A 1 99 ? 10.359 0.743 7.520 1.00 60.69 99 THR A C 1
ATOM 768 O O . THR A 1 99 ? 10.780 -0.297 8.018 1.00 60.69 99 THR A O 1
ATOM 771 N N . VAL A 1 100 ? 10.586 1.940 8.068 1.00 54.66 100 VAL A N 1
ATOM 772 C CA . VAL A 1 100 ? 11.353 2.162 9.312 1.00 54.66 100 VAL A CA 1
ATOM 773 C C . VAL A 1 100 ? 10.442 2.256 10.554 1.00 54.66 100 VAL A C 1
ATOM 775 O O . VAL A 1 100 ? 10.940 2.370 11.673 1.00 54.66 100 VAL A O 1
ATOM 778 N N . VAL A 1 101 ? 9.119 2.171 10.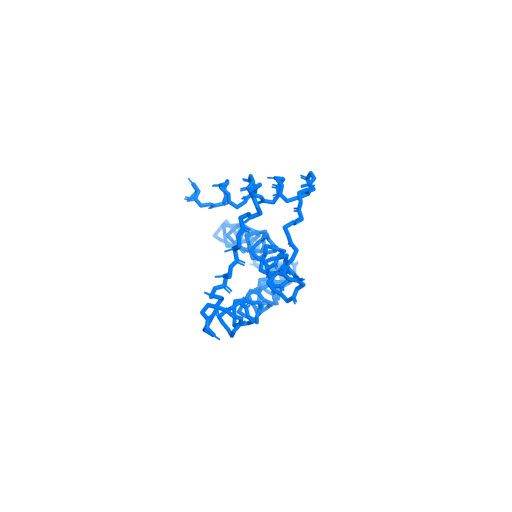374 1.00 45.59 101 VAL A N 1
ATOM 779 C CA . VAL A 1 101 ? 8.109 2.083 11.448 1.00 45.59 101 VAL A CA 1
ATOM 780 C C . VAL A 1 101 ? 7.710 0.629 11.664 1.00 45.59 101 VAL A C 1
ATOM 782 O O . VAL A 1 101 ? 7.609 0.233 12.846 1.00 45.59 101 VAL A O 1
#

Mean predicted aligned error: 9.13 Å

Foldseek 3Di:
DPPPPPPPPPPVLLVVLVVLLVVLVVLLVVLVVLLVVCVPDPVLPDPVSVVVNVVSVLSNLVSVLSNVVSVVVNVCVVVVDDDPDPVVVVSVVVNVVNVVD